Protein AF-A0A3S3QJR8-F1 (afdb_monomer)

Solvent-accessible surface area (backbone atoms only — not comparable to full-atom values): 8063 Å² total; per-residue (Å²): 134,58,76,67,57,57,51,51,54,53,51,52,53,53,51,48,62,61,60,63,64,75,71,75,74,83,57,63,20,71,38,62,97,52,28,17,37,47,39,46,77,32,74,88,26,17,38,70,42,68,48,48,100,84,33,27,69,23,40,91,36,57,50,64,38,57,70,41,50,34,17,41,23,70,98,81,32,75,58,74,49,79,43,61,33,47,45,82,46,76,42,68,43,93,58,74,28,43,40,50,64,55,95,69,87,66,51,92,83,35,95,55,45,40,20,10,39,33,35,49,50,75,34,40,34,44,11,56,31,60,82,68,33,79,64,66,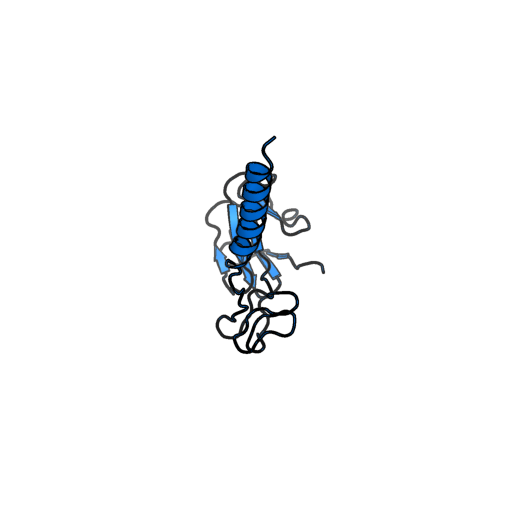52,78,47,60,79,82,131

Sequence (143 aa):
MNKLFVKILLICFIAFEILSQWLVVAVCCRTTNGICADGKKGTPYCGYGSCNMFGCNCDGGCREGWSVTVYTGEQFTGGKRDFLAGYDDCIDITDGVCNGRLFKSACSGFNNQISSVNTHGNCVRLYEKRGCKGYSVRLTHDE

Foldseek 3Di:
DDPVVVVVVVVVVVVVVVVVPPPPDWAAFQDDVQAGQLQDGDPRGQAPADDPPRRTPGDVGGDAWDKKKFAQDPPRDHDIDIDTANDQDKAFDPHQTQDIDDPDGFCPPPPSGFGIWGHDRQWIWTARHHPRDDDIDIDGDDD

InterPro domains:
  IPR011024 Gamma-crystallin-like [SSF49695] (58-143)
  IPR025061 Diedel [PF13164] (34-65)

Structure (mmCIF, N/CA/C/O backbone):
data_AF-A0A3S3QJR8-F1
#
_entry.id   AF-A0A3S3QJR8-F1
#
loop_
_atom_site.group_PDB
_atom_site.id
_atom_site.type_symbol
_atom_site.label_atom_id
_atom_site.label_alt_id
_atom_site.label_comp_id
_atom_site.label_asym_id
_atom_site.label_entity_id
_atom_site.label_seq_id
_atom_site.pdbx_PDB_ins_code
_atom_site.Cartn_x
_atom_site.Cartn_y
_atom_site.Cartn_z
_atom_site.occupancy
_atom_site.B_iso_or_equiv
_atom_site.auth_seq_id
_atom_site.auth_comp_id
_atom_site.auth_asym_id
_atom_site.auth_atom_id
_atom_site.pdbx_PDB_model_num
ATOM 1 N N . MET A 1 1 ? -0.301 44.789 -34.347 1.00 62.66 1 MET A N 1
ATOM 2 C CA . MET A 1 1 ? 0.405 43.702 -33.630 1.00 62.66 1 MET A CA 1
ATOM 3 C C . MET A 1 1 ? 1.691 43.383 -34.386 1.00 62.66 1 MET A C 1
ATOM 5 O O . MET A 1 1 ? 1.620 43.120 -35.581 1.00 62.66 1 MET A O 1
ATOM 9 N N . ASN A 1 2 ? 2.862 43.537 -33.762 1.00 85.25 2 ASN A N 1
ATOM 10 C CA . ASN A 1 2 ? 4.142 43.522 -34.478 1.00 85.25 2 ASN A CA 1
ATOM 11 C C . ASN A 1 2 ? 4.524 42.086 -34.892 1.00 85.25 2 ASN A C 1
ATOM 13 O O . ASN A 1 2 ? 4.489 41.183 -34.057 1.00 85.25 2 ASN A O 1
ATOM 17 N N . LYS A 1 3 ? 4.910 41.860 -36.157 1.00 83.25 3 LYS A N 1
ATOM 18 C CA . LYS A 1 3 ? 5.304 40.525 -36.661 1.00 83.25 3 LYS A CA 1
ATOM 19 C C . LYS A 1 3 ? 6.474 39.930 -35.867 1.00 83.25 3 LYS A C 1
ATOM 21 O O . LYS A 1 3 ? 6.582 38.713 -35.761 1.00 83.25 3 LYS A O 1
ATOM 26 N N . LEU A 1 4 ? 7.317 40.784 -35.283 1.00 87.56 4 LEU A N 1
ATOM 27 C CA . LEU A 1 4 ? 8.399 40.380 -34.387 1.00 87.56 4 LEU A CA 1
ATOM 28 C C . LEU A 1 4 ? 7.876 39.841 -33.044 1.00 87.56 4 LEU A C 1
ATOM 30 O O . LEU A 1 4 ? 8.364 38.830 -32.555 1.00 87.56 4 LEU A O 1
ATOM 34 N N . PHE A 1 5 ? 6.836 40.465 -32.488 1.00 85.44 5 PHE A N 1
ATOM 35 C CA . PHE A 1 5 ? 6.241 40.073 -31.209 1.00 85.44 5 PHE A CA 1
ATOM 36 C C . PHE A 1 5 ? 5.550 38.704 -31.292 1.00 85.44 5 PHE A C 1
ATOM 38 O O . PHE A 1 5 ? 5.708 37.869 -30.408 1.00 85.44 5 PHE A O 1
ATOM 45 N N . VAL A 1 6 ? 4.859 38.433 -32.406 1.00 89.12 6 VAL A N 1
ATOM 46 C CA . VAL A 1 6 ? 4.210 37.133 -32.648 1.00 89.12 6 VAL A CA 1
ATOM 47 C C . VAL A 1 6 ? 5.240 36.005 -32.759 1.00 89.12 6 VAL A C 1
ATOM 49 O O . VAL A 1 6 ? 5.025 34.929 -32.212 1.00 89.12 6 VAL A O 1
ATOM 52 N N . LYS A 1 7 ? 6.387 36.251 -33.409 1.00 92.00 7 LYS A N 1
ATOM 53 C CA . LYS A 1 7 ? 7.470 35.259 -33.513 1.00 92.00 7 LYS A CA 1
ATOM 54 C C . LYS A 1 7 ? 8.094 34.933 -32.154 1.00 92.00 7 LYS A C 1
ATOM 56 O O . LYS A 1 7 ? 8.373 33.769 -31.896 1.00 92.00 7 LYS A O 1
ATOM 61 N N . ILE A 1 8 ? 8.275 35.934 -31.288 1.00 92.19 8 ILE A N 1
A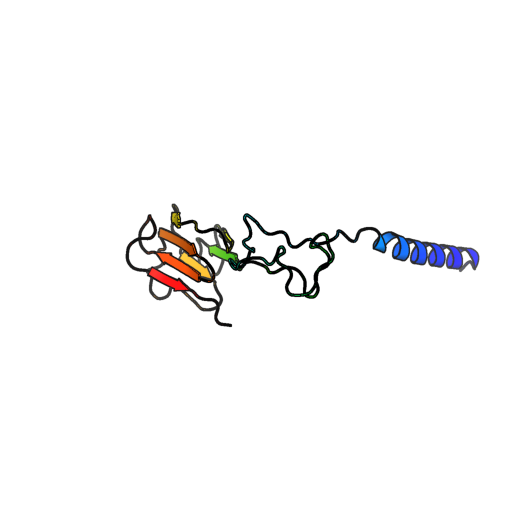T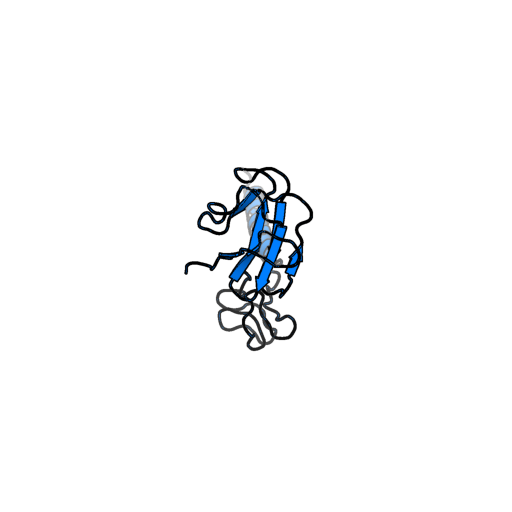OM 62 C CA . ILE A 1 8 ? 8.826 35.736 -29.938 1.00 92.19 8 ILE A CA 1
ATOM 63 C C . ILE A 1 8 ? 7.889 34.865 -29.095 1.00 92.19 8 ILE A C 1
ATOM 65 O O . ILE A 1 8 ? 8.345 33.892 -28.503 1.00 92.19 8 ILE A O 1
ATOM 69 N N . LEU A 1 9 ? 6.581 35.146 -29.105 1.00 92.00 9 LEU A N 1
ATOM 70 C CA . LEU A 1 9 ? 5.602 34.331 -28.376 1.00 92.00 9 LEU A CA 1
ATOM 71 C C . LEU A 1 9 ? 5.589 32.872 -28.848 1.00 92.00 9 LEU A C 1
ATOM 73 O O . LEU A 1 9 ? 5.525 31.962 -28.026 1.00 92.00 9 LEU A O 1
ATOM 77 N N . LEU A 1 10 ? 5.705 32.646 -30.159 1.00 92.50 10 LEU A N 1
ATOM 78 C CA . LEU A 1 10 ? 5.716 31.302 -30.738 1.00 92.50 10 LEU A CA 1
ATOM 79 C C . LEU A 1 10 ? 6.967 30.509 -30.326 1.00 92.50 10 LEU A C 1
ATOM 81 O O . LEU A 1 10 ? 6.868 29.336 -29.981 1.00 92.50 10 LEU A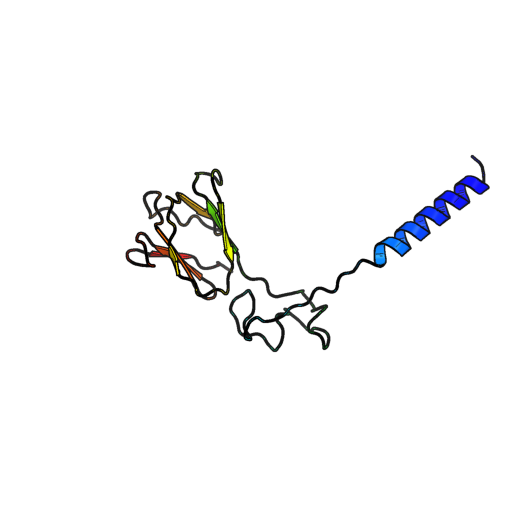 O 1
ATOM 85 N N . ILE A 1 11 ? 8.134 31.163 -30.300 1.00 94.44 11 ILE A N 1
ATOM 86 C CA . ILE A 1 11 ? 9.391 30.552 -29.844 1.00 94.44 11 ILE A CA 1
ATOM 87 C C . ILE A 1 11 ? 9.326 30.224 -28.349 1.00 94.44 11 ILE A C 1
ATOM 89 O O . ILE A 1 11 ? 9.727 29.133 -27.954 1.00 94.44 11 ILE A O 1
ATOM 93 N N . CYS A 1 12 ? 8.790 31.125 -27.520 1.00 91.19 12 CYS A N 1
ATOM 94 C CA . CYS A 1 12 ? 8.629 30.876 -26.086 1.00 91.19 12 CYS A CA 1
ATOM 95 C C . CYS A 1 12 ? 7.696 29.692 -25.806 1.00 91.19 12 CYS A C 1
ATOM 97 O O . CYS A 1 12 ? 7.998 28.886 -24.932 1.00 91.19 12 CYS A O 1
ATOM 99 N N . PHE A 1 13 ? 6.602 29.561 -26.562 1.00 89.88 13 PHE A N 1
ATOM 100 C CA . PHE A 1 13 ? 5.666 28.447 -26.409 1.00 89.88 13 PHE A CA 1
ATOM 101 C C . PHE A 1 13 ? 6.324 27.105 -26.762 1.00 89.88 13 PHE A C 1
ATOM 103 O O . PHE A 1 13 ? 6.248 26.156 -25.989 1.00 89.88 13 PHE A O 1
ATOM 110 N N . ILE A 1 14 ? 7.061 27.047 -27.877 1.00 89.31 14 ILE A N 1
ATOM 111 C CA . ILE A 1 14 ? 7.800 25.841 -28.282 1.00 89.31 14 ILE A CA 1
ATOM 112 C C . ILE A 1 14 ? 8.895 25.495 -27.261 1.00 89.31 14 ILE A C 1
ATOM 114 O O . ILE A 1 14 ? 9.048 24.335 -26.892 1.00 89.31 14 ILE A O 1
ATOM 118 N N . ALA A 1 15 ? 9.644 26.487 -26.773 1.00 86.44 15 ALA A N 1
ATOM 119 C CA . ALA A 1 15 ? 10.682 26.262 -25.770 1.00 86.44 15 ALA A CA 1
ATOM 120 C C . ALA A 1 15 ? 10.101 25.748 -24.442 1.00 86.44 15 ALA A C 1
ATOM 122 O O . ALA A 1 15 ? 10.697 24.875 -23.820 1.00 86.44 15 ALA A O 1
ATOM 123 N N . PHE A 1 16 ? 8.934 26.246 -24.026 1.00 84.69 16 PHE A N 1
ATOM 124 C CA . PHE A 1 16 ? 8.247 25.788 -22.818 1.00 84.69 16 PHE A CA 1
ATOM 125 C C . PHE A 1 16 ? 7.812 24.317 -22.920 1.00 84.69 16 PHE A C 1
ATOM 127 O O . PHE A 1 16 ? 8.069 23.546 -21.997 1.00 84.69 16 PHE A O 1
ATOM 134 N N . GLU A 1 17 ? 7.248 23.908 -24.060 1.00 79.06 17 GLU 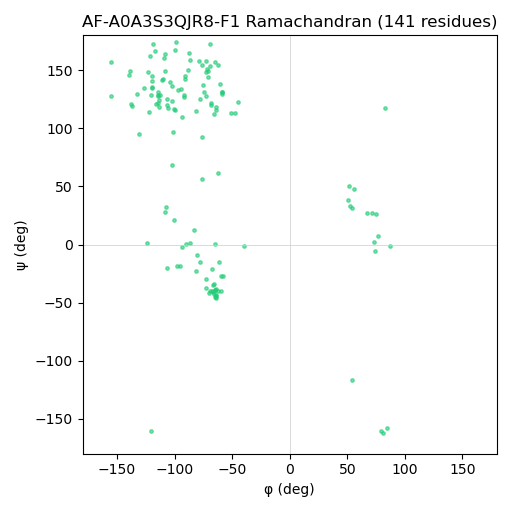A N 1
ATOM 135 C CA . GLU A 1 17 ? 6.867 22.510 -24.318 1.00 79.06 17 GLU A CA 1
ATOM 136 C C . GLU A 1 17 ? 8.074 21.564 -24.397 1.00 79.06 17 GLU A C 1
ATOM 138 O O . GLU A 1 17 ? 8.004 20.415 -23.973 1.00 79.06 17 GLU A O 1
ATOM 143 N N . ILE A 1 18 ? 9.214 22.034 -24.909 1.00 78.56 18 ILE A N 1
ATOM 144 C CA . ILE A 1 18 ? 10.442 21.228 -24.939 1.00 78.56 18 ILE A CA 1
ATOM 145 C C . ILE A 1 18 ? 11.041 21.098 -23.532 1.00 78.56 18 ILE A C 1
ATOM 147 O O . ILE A 1 18 ? 11.550 20.037 -23.177 1.00 78.56 18 ILE A O 1
ATOM 151 N N . LEU A 1 19 ? 10.985 22.156 -22.718 1.00 73.56 19 LEU A N 1
ATOM 152 C CA . LEU A 1 19 ? 11.530 22.152 -21.358 1.00 73.56 19 LEU A CA 1
ATOM 153 C C . LEU A 1 19 ? 10.680 21.327 -20.378 1.00 73.56 19 LEU A C 1
ATOM 155 O O . LEU A 1 19 ? 11.241 20.735 -19.455 1.00 73.56 19 LEU A O 1
ATOM 159 N N . SER A 1 20 ? 9.363 21.226 -20.585 1.00 69.00 20 SER A N 1
ATOM 160 C CA . SER A 1 20 ? 8.464 20.448 -19.718 1.00 69.00 20 SER A CA 1
ATOM 161 C C . SER A 1 20 ? 8.708 18.930 -19.784 1.00 69.00 20 SER A C 1
ATOM 163 O O . SER A 1 20 ? 8.397 18.215 -18.832 1.00 69.00 20 SER A 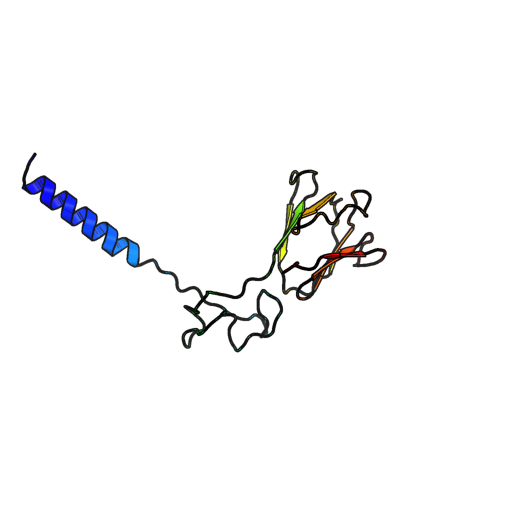O 1
ATOM 165 N N . GLN A 1 21 ? 9.331 18.431 -20.857 1.00 62.19 21 GLN A N 1
ATOM 166 C CA . GLN A 1 21 ? 9.573 16.998 -21.074 1.00 62.19 21 GLN A CA 1
ATOM 167 C C . GLN A 1 21 ? 10.793 16.433 -20.322 1.00 62.19 21 GLN A C 1
ATOM 169 O O . GLN A 1 21 ? 10.972 15.218 -20.277 1.00 62.19 21 GLN A O 1
ATOM 174 N N . TRP A 1 22 ? 11.629 17.267 -19.693 1.00 60.16 22 TRP A N 1
ATOM 175 C CA . TRP A 1 22 ? 12.869 16.816 -19.033 1.00 60.16 22 TRP A CA 1
ATOM 176 C C . TRP A 1 22 ? 12.696 16.358 -17.578 1.00 60.16 22 TRP A C 1
ATOM 178 O O . TRP A 1 22 ? 13.667 15.961 -16.938 1.00 60.16 22 TRP A O 1
ATOM 188 N N . LEU A 1 23 ? 11.470 16.375 -17.052 1.00 58.09 23 LEU A N 1
ATOM 189 C CA . LEU A 1 23 ? 11.162 16.008 -15.664 1.00 58.09 23 LEU A CA 1
ATOM 190 C C . LEU A 1 23 ? 10.433 14.661 -15.542 1.00 58.09 23 LEU A C 1
ATOM 192 O O . LEU A 1 23 ? 9.697 14.425 -14.586 1.00 58.09 23 LEU A O 1
ATOM 196 N N . VAL A 1 24 ? 10.648 13.750 -16.496 1.00 60.88 24 VAL A N 1
ATOM 197 C CA . VAL A 1 24 ? 10.130 12.379 -16.399 1.00 60.88 24 VAL A CA 1
ATOM 198 C C . VAL A 1 24 ? 11.002 11.592 -15.421 1.00 60.88 24 VAL A C 1
ATOM 200 O O . VAL A 1 24 ? 12.035 11.027 -15.775 1.00 60.88 24 VAL A O 1
ATOM 203 N N . VAL A 1 25 ? 10.593 11.575 -14.154 1.00 70.38 25 VAL A N 1
ATOM 204 C CA . VAL A 1 25 ? 11.199 10.714 -13.135 1.00 70.38 25 VAL A CA 1
ATOM 205 C C . VAL A 1 25 ? 10.849 9.266 -13.476 1.00 70.38 25 VAL A C 1
ATOM 207 O O . VAL A 1 25 ? 9.675 8.912 -13.572 1.00 70.38 25 VAL A O 1
ATOM 210 N N . ALA A 1 26 ? 11.859 8.417 -13.678 1.00 75.06 26 ALA A N 1
ATOM 211 C CA . ALA A 1 26 ? 11.631 7.001 -13.938 1.00 75.06 26 ALA A CA 1
ATOM 212 C C . ALA A 1 26 ? 10.967 6.345 -12.717 1.00 75.06 26 ALA A C 1
ATOM 214 O O . ALA A 1 26 ? 11.560 6.267 -11.640 1.00 75.06 26 ALA A O 1
ATOM 215 N N . VAL A 1 27 ? 9.739 5.856 -12.890 1.00 86.69 27 VAL A N 1
ATOM 216 C CA . VAL A 1 27 ? 9.042 5.076 -11.862 1.00 86.69 27 VAL A CA 1
ATOM 217 C C . VAL A 1 27 ? 9.603 3.654 -11.869 1.00 86.69 27 VAL A C 1
ATOM 219 O O . VAL A 1 27 ? 9.638 2.997 -12.914 1.00 86.69 27 VAL A O 1
ATOM 222 N N . CYS A 1 28 ? 10.067 3.188 -10.708 1.00 90.75 28 CYS A N 1
ATOM 223 C CA . CYS A 1 28 ? 10.709 1.884 -10.540 1.00 90.75 28 CYS A CA 1
ATOM 224 C C . CYS A 1 28 ? 9.943 0.999 -9.555 1.00 90.75 28 CYS A C 1
ATOM 226 O O . CYS A 1 28 ? 9.609 1.431 -8.454 1.00 90.75 28 CYS A O 1
ATOM 228 N N . CYS A 1 29 ? 9.738 -0.267 -9.919 1.00 91.88 29 CYS A N 1
ATOM 229 C CA . CYS A 1 29 ? 8.906 -1.216 -9.183 1.00 91.88 29 CYS A CA 1
ATOM 230 C C . CYS A 1 29 ? 9.765 -2.183 -8.365 1.00 91.88 29 CYS A C 1
ATOM 232 O O . CYS A 1 29 ? 9.881 -3.370 -8.681 1.00 91.88 29 CYS A O 1
ATOM 234 N N . ARG A 1 30 ? 10.423 -1.668 -7.325 1.00 88.69 30 ARG A N 1
ATOM 235 C CA . ARG A 1 30 ? 11.299 -2.484 -6.474 1.00 88.69 30 ARG A CA 1
ATOM 236 C C . ARG A 1 30 ? 10.498 -3.417 -5.567 1.00 88.69 30 ARG A C 1
ATOM 238 O O . ARG A 1 30 ? 9.415 -3.076 -5.106 1.00 88.69 30 ARG A O 1
ATOM 245 N N . THR A 1 31 ? 11.082 -4.573 -5.274 1.00 86.06 31 THR A N 1
ATOM 246 C CA . THR A 1 31 ? 10.624 -5.469 -4.206 1.00 86.06 31 THR A CA 1
ATOM 247 C C . THR A 1 31 ? 11.279 -5.103 -2.878 1.00 86.06 31 THR A C 1
ATOM 249 O O . THR A 1 31 ? 12.461 -4.749 -2.865 1.00 86.06 31 THR A O 1
ATOM 252 N N . THR A 1 32 ? 10.589 -5.348 -1.768 1.00 80.94 32 THR A N 1
ATOM 253 C CA . THR A 1 32 ? 11.179 -5.356 -0.421 1.00 80.94 32 THR A CA 1
ATOM 254 C C . THR A 1 32 ? 11.298 -6.809 0.028 1.00 80.94 32 THR A C 1
ATOM 256 O O . THR A 1 32 ? 10.295 -7.511 0.095 1.00 80.94 32 THR A O 1
ATOM 259 N N . ASN A 1 33 ? 12.517 -7.305 0.268 1.00 81.81 33 ASN A N 1
ATOM 260 C CA . ASN A 1 33 ? 12.776 -8.720 0.601 1.00 81.81 33 ASN A CA 1
ATOM 261 C C . ASN A 1 33 ? 12.168 -9.732 -0.399 1.00 81.81 33 ASN A C 1
ATOM 263 O O . ASN A 1 33 ? 11.757 -10.827 -0.025 1.00 81.81 33 ASN A O 1
ATOM 267 N N . GLY A 1 34 ? 12.094 -9.367 -1.685 1.00 82.69 34 GLY A N 1
ATOM 268 C CA . GLY A 1 34 ? 11.502 -10.210 -2.732 1.00 82.69 34 GLY A CA 1
ATOM 269 C C . GLY A 1 34 ? 9.969 -10.235 -2.750 1.00 82.69 34 GLY A C 1
ATOM 270 O O . GLY A 1 34 ? 9.388 -11.007 -3.514 1.00 82.69 34 GLY A O 1
ATOM 271 N N . ILE A 1 35 ? 9.314 -9.395 -1.946 1.00 82.12 35 ILE A N 1
ATOM 272 C CA . ILE A 1 35 ? 7.858 -9.249 -1.875 1.00 82.12 35 ILE A CA 1
ATOM 273 C C . ILE A 1 35 ? 7.445 -7.892 -2.460 1.00 82.12 35 ILE A C 1
ATOM 275 O O . ILE A 1 35 ? 8.157 -6.892 -2.324 1.00 82.12 35 ILE A O 1
ATOM 279 N N . CYS A 1 36 ? 6.314 -7.879 -3.161 1.00 84.06 36 CYS A N 1
ATOM 280 C CA . CYS A 1 36 ? 5.701 -6.678 -3.716 1.00 84.06 36 CYS A CA 1
ATOM 281 C C . CYS A 1 36 ? 4.765 -5.997 -2.722 1.00 84.06 36 CYS A C 1
ATOM 283 O O . CYS A 1 36 ? 4.353 -6.599 -1.736 1.00 84.06 36 CYS A O 1
ATOM 285 N N . ALA A 1 37 ? 4.399 -4.743 -2.999 1.00 76.00 37 ALA A N 1
ATOM 286 C CA . ALA A 1 37 ? 3.473 -3.999 -2.146 1.00 76.00 37 ALA A CA 1
ATOM 287 C C . ALA A 1 37 ? 2.102 -4.695 -2.022 1.00 76.00 37 ALA A C 1
ATOM 289 O O . ALA A 1 37 ? 1.441 -4.592 -0.997 1.00 76.00 37 ALA A O 1
ATOM 290 N N . ASP A 1 38 ? 1.701 -5.476 -3.024 1.00 72.88 38 ASP A N 1
ATOM 291 C CA . ASP A 1 38 ? 0.500 -6.317 -2.985 1.00 72.88 38 ASP A CA 1
ATOM 292 C C . ASP A 1 38 ? 0.698 -7.679 -2.291 1.00 72.88 38 ASP A C 1
ATOM 294 O O . ASP A 1 38 ? -0.118 -8.584 -2.441 1.00 72.88 38 ASP A O 1
ATOM 298 N N . GLY A 1 39 ? 1.808 -7.870 -1.576 1.00 73.69 39 GLY A N 1
ATOM 299 C CA . GLY A 1 39 ? 2.088 -9.065 -0.784 1.00 73.69 39 GLY A CA 1
ATOM 300 C C . GLY A 1 39 ? 2.461 -10.319 -1.579 1.00 73.69 39 GLY A C 1
ATOM 301 O O . GLY A 1 39 ? 2.838 -11.317 -0.963 1.00 73.69 39 GLY A O 1
ATOM 302 N N . LYS A 1 40 ? 2.411 -10.325 -2.922 1.00 79.31 40 LYS A N 1
ATOM 303 C CA . LYS A 1 40 ? 2.891 -11.498 -3.682 1.00 79.31 40 LYS A CA 1
ATOM 304 C C . LYS A 1 40 ? 4.392 -11.410 -3.946 1.00 79.31 40 LYS A C 1
ATOM 306 O O . LYS A 1 40 ? 4.992 -10.336 -3.962 1.00 79.31 40 LYS A O 1
ATOM 311 N N . LYS A 1 41 ? 4.996 -12.568 -4.209 1.00 84.38 41 LYS A N 1
ATOM 312 C CA . LYS A 1 41 ? 6.406 -12.678 -4.588 1.00 84.38 41 LYS A CA 1
ATOM 313 C C . LYS A 1 41 ? 6.680 -11.881 -5.870 1.00 84.38 41 LYS A C 1
ATOM 315 O O . LYS A 1 41 ? 5.937 -12.000 -6.847 1.00 84.38 41 LYS A O 1
ATOM 320 N N . GLY A 1 42 ? 7.732 -11.070 -5.849 1.00 84.00 42 GLY A N 1
ATOM 321 C CA . GLY A 1 42 ? 8.220 -10.355 -7.023 1.00 84.00 42 GLY A CA 1
ATOM 322 C C . GLY A 1 42 ? 9.048 -11.252 -7.935 1.00 84.00 42 GLY A C 1
ATOM 323 O O . GLY A 1 42 ? 9.598 -12.272 -7.508 1.00 84.00 42 GLY A O 1
ATOM 324 N N . THR A 1 43 ? 9.155 -10.861 -9.200 1.00 81.31 43 THR A N 1
ATOM 325 C CA . THR A 1 43 ? 9.913 -11.605 -10.209 1.00 81.31 43 THR A CA 1
ATOM 326 C C . THR A 1 43 ? 10.843 -10.672 -10.970 1.00 81.31 43 THR A C 1
ATOM 328 O O . THR A 1 43 ? 10.457 -10.111 -11.993 1.00 81.31 43 THR A O 1
ATOM 331 N N . PRO A 1 44 ? 12.117 -10.559 -10.576 1.00 83.75 44 PRO A N 1
ATOM 332 C CA . PRO A 1 44 ? 12.683 -9.763 -9.458 1.00 83.75 44 PRO A CA 1
ATOM 333 C C . PRO A 1 44 ? 12.109 -8.349 -9.200 1.00 83.75 44 PRO A C 1
ATOM 335 O O . PRO A 1 44 ? 12.546 -7.683 -8.263 1.00 83.75 44 PRO A O 1
ATOM 338 N N . TYR A 1 45 ? 11.150 -7.878 -9.997 1.00 91.06 45 TYR A N 1
ATOM 339 C CA . TYR A 1 45 ? 10.473 -6.593 -9.809 1.00 91.06 45 TYR A CA 1
ATOM 340 C C . TYR A 1 45 ? 8.973 -6.783 -9.591 1.00 91.06 45 TYR A C 1
ATOM 342 O O . TYR A 1 45 ? 8.437 -7.887 -9.717 1.00 91.06 45 TYR A O 1
ATOM 350 N N . CYS A 1 46 ? 8.307 -5.683 -9.264 1.00 92.00 46 CYS A N 1
ATOM 351 C CA . CYS A 1 46 ? 6.874 -5.611 -9.017 1.00 92.00 46 CYS A CA 1
ATOM 352 C C . CYS A 1 46 ? 6.128 -4.900 -10.143 1.00 92.00 46 CYS A C 1
ATOM 354 O O . CYS A 1 46 ? 5.158 -4.214 -9.865 1.00 92.00 46 CYS A O 1
ATOM 356 N N . GLY A 1 47 ? 6.582 -4.996 -11.393 1.00 91.81 47 GLY A N 1
ATOM 357 C CA . GLY A 1 47 ? 5.810 -4.502 -12.536 1.00 91.81 47 GLY A CA 1
ATOM 358 C C . GLY A 1 47 ? 4.601 -5.394 -12.820 1.00 91.81 47 GLY A C 1
ATOM 359 O O . GLY A 1 47 ? 4.646 -6.592 -12.533 1.00 91.81 47 GLY A O 1
ATOM 360 N N . TYR A 1 48 ? 3.524 -4.831 -13.368 1.00 89.38 48 TYR A N 1
ATOM 361 C CA . TYR A 1 48 ? 2.428 -5.641 -13.915 1.00 89.38 48 TYR A CA 1
ATOM 362 C C . TYR A 1 48 ? 2.850 -6.359 -15.201 1.00 89.38 48 TYR A C 1
ATOM 364 O O . TYR A 1 48 ? 2.537 -7.533 -15.385 1.00 89.38 48 TYR A O 1
ATOM 372 N N . GLY A 1 49 ? 3.579 -5.660 -16.069 1.00 87.88 49 GLY A N 1
ATOM 373 C CA . GLY A 1 49 ? 4.139 -6.186 -17.305 1.00 87.88 49 GLY A CA 1
ATOM 374 C C . GLY A 1 49 ? 5.660 -6.080 -17.366 1.00 87.88 49 GLY A C 1
ATOM 375 O O . GLY A 1 49 ? 6.352 -5.959 -16.350 1.00 87.88 49 GLY A O 1
ATOM 376 N N . SER A 1 50 ? 6.179 -6.149 -18.591 1.00 90.38 50 SER A N 1
ATOM 377 C CA . SER A 1 50 ? 7.610 -6.081 -18.877 1.00 90.38 50 SER A CA 1
ATOM 378 C C . SER A 1 50 ? 8.208 -4.771 -18.373 1.00 90.38 50 SER A C 1
ATOM 380 O O . SER A 1 50 ? 7.697 -3.693 -18.653 1.00 90.38 50 SER A O 1
ATOM 382 N N . CYS A 1 51 ? 9.319 -4.866 -17.649 1.00 91.81 51 CYS A N 1
ATOM 383 C CA . CYS A 1 51 ? 10.119 -3.722 -17.217 1.00 91.81 51 CYS A CA 1
ATOM 384 C C . CYS A 1 51 ? 11.436 -3.682 -17.991 1.00 91.81 51 CYS A C 1
ATOM 386 O O . CYS A 1 51 ? 11.884 -4.696 -18.532 1.00 91.81 51 CYS A O 1
ATOM 388 N N . ASN A 1 52 ? 12.121 -2.538 -17.966 1.00 89.69 52 ASN A N 1
ATOM 389 C CA . ASN A 1 52 ? 13.520 -2.503 -18.384 1.00 89.69 52 ASN A CA 1
ATOM 390 C C . ASN A 1 52 ? 14.428 -3.251 -17.380 1.00 89.69 52 ASN A C 1
ATOM 392 O O . ASN A 1 52 ? 14.003 -3.635 -16.288 1.00 89.69 52 ASN A O 1
ATOM 396 N N . MET A 1 53 ? 15.709 -3.421 -17.726 1.00 91.06 53 MET A N 1
ATOM 397 C CA . MET A 1 53 ? 16.676 -4.174 -16.909 1.00 91.06 53 MET A CA 1
ATOM 398 C C . MET A 1 53 ? 16.927 -3.605 -15.503 1.00 91.06 53 MET A C 1
ATOM 400 O O . MET A 1 53 ? 17.520 -4.285 -14.673 1.00 91.06 53 MET A O 1
ATOM 404 N N . PHE A 1 54 ? 16.514 -2.363 -15.238 1.00 91.62 54 PHE A N 1
ATOM 405 C CA . PHE A 1 54 ? 16.635 -1.723 -13.928 1.00 91.62 54 PHE A CA 1
ATOM 406 C C . PHE A 1 54 ? 15.368 -1.886 -13.076 1.00 91.62 54 PHE A C 1
ATOM 408 O O . PHE A 1 54 ? 15.337 -1.425 -11.934 1.00 91.62 54 PHE A O 1
ATOM 415 N N . GLY A 1 55 ? 14.324 -2.525 -13.614 1.00 89.81 55 GLY A N 1
ATOM 416 C CA . GLY A 1 55 ? 13.027 -2.651 -12.955 1.00 89.81 55 GLY A CA 1
ATOM 417 C C . GLY A 1 55 ? 12.211 -1.368 -12.968 1.00 89.81 55 GLY A C 1
ATOM 418 O O . GLY A 1 55 ? 11.402 -1.145 -12.067 1.00 89.81 55 GLY A O 1
ATOM 419 N N . CYS A 1 56 ? 12.453 -0.503 -13.950 1.00 92.62 56 CYS A N 1
ATOM 420 C CA . CYS A 1 56 ? 11.737 0.751 -14.131 1.00 92.62 56 CYS A CA 1
ATOM 421 C C . CYS A 1 56 ? 10.979 0.752 -15.456 1.00 92.62 56 CYS A C 1
ATOM 423 O O . CYS A 1 56 ? 11.232 -0.086 -16.327 1.00 92.62 56 CYS A O 1
ATOM 425 N N . ASN A 1 57 ? 10.071 1.721 -15.601 1.00 90.56 57 ASN A N 1
ATOM 426 C CA . ASN A 1 57 ? 9.245 1.888 -16.798 1.00 90.56 57 ASN A CA 1
ATOM 427 C C . ASN A 1 57 ? 8.536 0.580 -17.191 1.00 90.56 57 ASN A C 1
ATOM 429 O O . ASN A 1 57 ? 8.670 0.101 -18.314 1.00 90.56 57 ASN A O 1
ATOM 433 N N . CYS A 1 58 ? 7.878 -0.041 -16.213 1.00 92.00 58 CYS A N 1
ATOM 434 C CA . CYS A 1 58 ? 7.162 -1.291 -16.413 1.00 92.00 58 CYS A CA 1
ATOM 435 C C . CYS A 1 58 ? 5.850 -1.053 -17.159 1.00 92.00 58 CYS A C 1
ATOM 437 O O . CYS A 1 58 ? 5.106 -0.129 -16.817 1.00 92.00 58 CYS A O 1
ATOM 439 N N . ASP A 1 59 ? 5.536 -1.919 -18.117 1.00 92.00 59 ASP A N 1
ATOM 440 C CA . ASP A 1 59 ? 4.242 -1.921 -18.793 1.00 92.00 59 ASP A CA 1
ATOM 441 C C . ASP A 1 59 ? 3.121 -2.113 -17.763 1.00 92.00 59 ASP A C 1
ATOM 443 O O . ASP A 1 59 ? 3.178 -2.999 -16.909 1.00 92.00 59 ASP A O 1
ATOM 447 N N . GLY A 1 60 ? 2.109 -1.246 -17.808 1.00 88.81 60 GLY A N 1
ATOM 448 C CA . GLY A 1 60 ? 1.023 -1.236 -16.820 1.00 88.81 60 GLY A CA 1
ATOM 449 C C . GLY A 1 60 ? 1.412 -0.696 -15.437 1.00 88.81 60 GLY A C 1
ATOM 450 O O . GLY A 1 60 ? 0.564 -0.660 -14.552 1.00 88.81 60 GLY A O 1
ATOM 451 N N . GLY A 1 61 ? 2.654 -0.244 -15.240 1.00 89.81 61 GLY A N 1
ATOM 452 C CA . GLY A 1 61 ? 3.122 0.349 -13.989 1.00 89.81 61 GLY A CA 1
ATOM 453 C C . GLY A 1 61 ? 3.517 -0.672 -12.919 1.00 89.81 61 GLY A C 1
ATOM 454 O O . GLY A 1 61 ? 3.797 -1.841 -13.203 1.00 89.81 61 GLY A O 1
ATOM 455 N N . CYS A 1 62 ? 3.585 -0.202 -11.672 1.00 89.81 62 CYS A N 1
ATOM 456 C CA . CYS A 1 62 ? 3.943 -1.023 -10.521 1.00 89.81 62 CYS A CA 1
ATOM 457 C C . CYS A 1 62 ? 2.708 -1.630 -9.866 1.00 89.81 62 CYS A C 1
ATOM 459 O O . CYS A 1 62 ? 1.670 -0.993 -9.757 1.00 89.81 62 CYS A O 1
ATOM 461 N N . ARG A 1 63 ? 2.862 -2.850 -9.365 1.00 85.31 63 ARG A N 1
ATOM 462 C CA . ARG A 1 63 ? 1.911 -3.533 -8.501 1.00 85.31 63 ARG A CA 1
ATOM 463 C C . ARG A 1 63 ? 1.843 -2.782 -7.185 1.00 85.31 63 ARG A C 1
ATOM 465 O O . ARG A 1 63 ? 2.815 -2.744 -6.426 1.00 85.31 63 ARG A O 1
ATOM 472 N N . GLU A 1 64 ? 0.698 -2.169 -6.954 1.00 76.69 64 GLU A N 1
ATOM 473 C CA . GLU A 1 64 ? 0.426 -1.396 -5.756 1.00 76.69 64 GLU A CA 1
ATOM 474 C C . GLU A 1 64 ? -0.189 -2.291 -4.690 1.00 76.69 64 GLU A C 1
ATOM 476 O O . GLU A 1 64 ? -0.981 -3.189 -4.973 1.00 76.69 64 GLU A O 1
ATOM 481 N N . GLY A 1 65 ? 0.197 -2.036 -3.446 1.00 69.19 65 GLY A N 1
ATOM 482 C CA . GLY A 1 65 ? -0.506 -2.597 -2.310 1.00 69.19 65 GLY A CA 1
ATOM 483 C C . GLY A 1 65 ? -1.878 -1.958 -2.179 1.00 69.19 65 GLY A C 1
ATOM 484 O O . GLY A 1 65 ? -2.086 -0.809 -2.563 1.00 69.19 65 GLY A O 1
ATOM 485 N N . TRP A 1 66 ? -2.818 -2.681 -1.589 1.00 62.59 66 TRP A N 1
ATOM 486 C CA . TRP A 1 66 ? -4.038 -2.052 -1.107 1.00 62.59 66 TRP A CA 1
ATOM 487 C C . TRP A 1 66 ? -3.712 -1.196 0.128 1.00 62.59 66 TRP A C 1
ATOM 489 O O . TRP A 1 66 ? -2.791 -1.495 0.888 1.00 62.59 66 TRP A O 1
ATOM 499 N N . SER A 1 67 ? -4.453 -0.113 0.333 1.00 64.94 67 SER A N 1
ATOM 500 C CA . SER A 1 67 ? -4.384 0.672 1.562 1.00 64.94 67 SER A CA 1
ATOM 501 C C . SER A 1 67 ? -5.741 0.680 2.245 1.00 64.94 67 SER A C 1
ATOM 503 O O . SER A 1 67 ? -6.791 0.637 1.601 1.00 64.94 67 SER A O 1
ATOM 505 N N . VAL A 1 68 ? -5.728 0.683 3.572 1.00 68.44 68 VAL A N 1
ATOM 506 C CA . VAL A 1 68 ? -6.938 0.759 4.384 1.00 68.44 68 VAL A CA 1
ATOM 507 C C . VAL A 1 68 ? -6.820 1.958 5.274 1.00 68.44 68 VAL A C 1
ATOM 509 O O . VAL A 1 68 ? -5.973 2.004 6.158 1.00 68.44 68 VAL A O 1
ATOM 512 N N . THR A 1 69 ? -7.692 2.926 5.043 1.00 71.50 69 THR A N 1
ATOM 513 C CA . THR A 1 69 ? -7.821 4.071 5.927 1.00 71.50 69 THR A CA 1
ATOM 514 C C . THR A 1 69 ? -8.889 3.782 6.963 1.00 71.50 69 THR A C 1
ATOM 516 O O . THR A 1 69 ? -10.029 3.415 6.659 1.00 71.50 69 THR A O 1
ATOM 519 N N . VAL A 1 70 ? -8.504 3.981 8.210 1.00 71.62 70 VAL A N 1
ATOM 520 C CA . VAL A 1 70 ? -9.348 3.803 9.376 1.00 71.62 70 VAL A CA 1
ATOM 521 C C . VAL A 1 70 ? -9.561 5.159 10.029 1.00 71.62 70 VAL A C 1
ATOM 523 O O . VAL A 1 70 ? -8.598 5.876 10.294 1.00 71.62 70 VAL A O 1
ATOM 526 N N . TYR A 1 71 ? -10.818 5.500 10.288 1.00 64.56 71 TYR A N 1
ATOM 527 C CA . TYR A 1 71 ? -11.253 6.766 10.864 1.00 64.56 71 TYR A CA 1
ATOM 528 C C . TYR A 1 71 ? -11.785 6.558 12.285 1.00 64.56 71 TYR A C 1
ATOM 530 O O . TYR A 1 71 ? -12.480 5.578 12.576 1.00 64.56 71 TYR A O 1
ATOM 538 N N . THR A 1 72 ? -11.484 7.503 13.176 1.00 66.25 72 THR A N 1
ATOM 539 C CA . THR A 1 72 ? -12.026 7.508 14.541 1.00 66.25 72 THR A CA 1
ATOM 540 C C . THR A 1 72 ? -13.441 8.084 14.608 1.00 66.25 72 THR A C 1
ATOM 542 O O . THR A 1 72 ? -14.177 7.754 15.531 1.00 66.25 72 THR A O 1
ATOM 545 N N . GLY A 1 73 ? -13.851 8.900 13.630 1.00 52.75 73 GLY A N 1
ATOM 546 C CA . GLY A 1 73 ? -15.197 9.466 13.535 1.00 52.75 73 GLY A CA 1
ATOM 547 C C . GLY A 1 73 ? -16.121 8.726 12.564 1.00 52.75 73 GLY A C 1
ATOM 548 O O . GLY A 1 73 ? -15.707 7.903 11.743 1.00 52.75 73 GLY A O 1
ATOM 549 N N . GLU A 1 74 ? -17.413 9.036 12.644 1.00 61.66 74 GLU A N 1
ATOM 550 C CA . GLU A 1 74 ? -18.413 8.563 11.686 1.00 61.66 74 GLU A CA 1
ATOM 551 C C . GLU A 1 74 ? -18.271 9.282 10.338 1.00 61.66 74 GLU A C 1
ATOM 553 O O . GLU A 1 74 ? -17.706 10.372 10.264 1.00 61.66 74 GLU A O 1
ATOM 558 N N . GLN A 1 75 ? -18.770 8.676 9.256 1.00 65.25 75 GLN A N 1
ATOM 559 C CA . GLN A 1 75 ? -18.799 9.29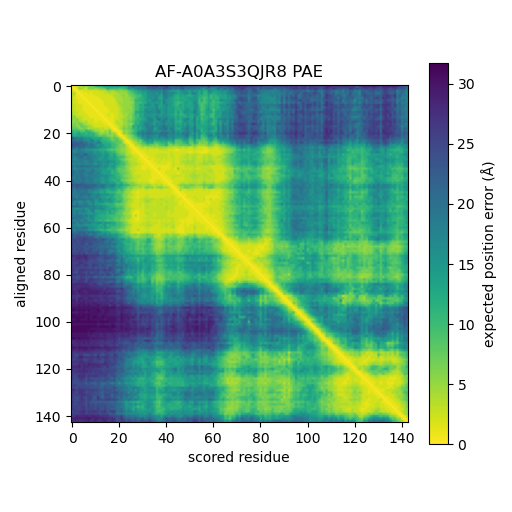6 7.921 1.00 65.25 75 GLN A CA 1
ATOM 560 C C . GLN A 1 75 ? -17.445 9.886 7.459 1.00 65.25 75 GLN A C 1
ATOM 562 O O . GLN A 1 75 ? -17.411 10.932 6.818 1.00 65.25 75 GLN A O 1
ATOM 567 N N . PHE A 1 76 ? -16.327 9.211 7.759 1.00 65.50 76 PHE A N 1
ATOM 568 C CA . PHE A 1 76 ? -14.967 9.639 7.372 1.00 65.50 76 PHE A CA 1
ATOM 569 C C . PHE A 1 76 ? -14.473 10.918 8.061 1.00 65.50 76 PHE A C 1
ATOM 571 O O . PHE A 1 76 ? -13.635 11.639 7.520 1.00 65.50 76 PHE A O 1
ATOM 578 N N . THR A 1 77 ? -14.981 11.203 9.259 1.00 69.75 77 THR A N 1
ATOM 579 C CA . THR A 1 77 ? -14.538 12.336 10.080 1.00 69.75 77 THR A CA 1
ATOM 580 C C . THR A 1 77 ? -13.535 11.903 11.157 1.00 69.75 77 THR A C 1
ATOM 582 O O . THR A 1 77 ? -13.260 10.717 11.345 1.00 69.75 77 THR A O 1
ATOM 585 N N . GLY A 1 78 ? -12.970 12.872 11.879 1.00 72.56 78 GLY A N 1
ATOM 586 C CA . GLY A 1 78 ? -12.047 12.613 12.985 1.00 72.56 78 GLY A CA 1
ATOM 587 C C . GLY A 1 78 ? -10.619 12.279 12.546 1.00 72.56 78 GLY A C 1
ATOM 588 O O . GLY A 1 78 ? -10.182 12.617 11.445 1.00 72.56 78 GLY A O 1
ATOM 589 N N . GLY A 1 79 ? -9.868 11.650 13.451 1.00 71.19 79 GLY A N 1
ATOM 590 C CA . GLY A 1 79 ? -8.502 11.205 13.195 1.00 71.19 79 GLY A CA 1
ATOM 591 C C . GLY A 1 79 ? -8.493 10.027 12.229 1.00 71.19 79 GLY A C 1
ATOM 592 O O . GLY A 1 79 ? -9.380 9.177 12.279 1.00 71.19 79 GLY A O 1
ATOM 593 N N . LYS A 1 80 ? -7.488 9.969 11.354 1.00 75.75 80 LYS A N 1
ATOM 594 C CA . LYS A 1 80 ? -7.324 8.869 10.402 1.00 75.75 80 LYS A CA 1
ATOM 595 C C . LYS A 1 80 ? -5.966 8.199 10.543 1.00 75.75 80 LYS A C 1
ATOM 597 O O . LYS A 1 80 ? -4.977 8.859 10.865 1.00 75.75 80 LYS A O 1
ATOM 602 N N . ARG A 1 81 ? -5.924 6.900 10.261 1.00 72.19 81 ARG A N 1
ATOM 603 C CA . ARG A 1 81 ? -4.696 6.113 10.133 1.00 72.19 81 ARG A CA 1
ATOM 604 C C . ARG A 1 81 ? -4.770 5.271 8.867 1.00 72.19 81 ARG A C 1
ATOM 606 O O . ARG A 1 81 ? -5.753 4.563 8.662 1.00 72.19 81 ARG A O 1
ATOM 613 N N . ASP A 1 82 ? -3.724 5.350 8.059 1.00 72.44 82 ASP A N 1
ATOM 614 C CA . ASP A 1 82 ? -3.571 4.551 6.850 1.00 72.44 82 ASP A CA 1
ATOM 615 C C . ASP A 1 82 ? -2.751 3.296 7.160 1.00 72.44 82 ASP A C 1
ATOM 617 O O . ASP A 1 82 ? -1.712 3.360 7.818 1.00 72.44 82 ASP A O 1
ATOM 621 N N . PHE A 1 83 ? -3.231 2.153 6.684 1.00 67.62 83 PHE A N 1
ATOM 622 C CA . PHE A 1 83 ? -2.566 0.859 6.757 1.00 67.62 83 PHE A CA 1
ATOM 623 C C . PHE A 1 83 ? -2.229 0.411 5.338 1.00 67.62 83 PHE A C 1
ATOM 625 O O . PHE A 1 83 ? -3.092 0.464 4.467 1.00 67.62 83 PHE A O 1
ATOM 632 N N . LEU A 1 84 ? -0.992 -0.016 5.093 1.00 61.19 84 LEU A N 1
ATOM 633 C CA . LEU A 1 84 ? -0.529 -0.456 3.775 1.00 61.19 84 LEU A CA 1
ATOM 634 C C . LEU A 1 84 ? -0.443 -1.986 3.725 1.00 61.19 84 LEU A C 1
ATOM 636 O O . LEU A 1 84 ? -0.013 -2.622 4.686 1.00 61.19 84 LEU A O 1
ATOM 640 N N . ALA A 1 85 ? -0.840 -2.569 2.597 1.00 55.62 85 ALA A N 1
ATOM 641 C CA . ALA A 1 85 ? -0.689 -3.991 2.318 1.00 55.62 85 ALA A CA 1
ATOM 642 C C . ALA A 1 85 ? 0.779 -4.428 2.284 1.00 55.62 85 ALA A C 1
ATOM 644 O O . ALA A 1 85 ? 1.676 -3.646 1.970 1.00 55.62 85 ALA A O 1
ATOM 645 N N . GLY A 1 86 ? 1.008 -5.711 2.570 1.00 49.69 86 GLY A N 1
ATOM 646 C CA . GLY A 1 86 ? 2.328 -6.336 2.462 1.00 49.69 86 GLY A CA 1
ATOM 647 C C . GLY A 1 86 ? 3.215 -6.220 3.705 1.00 49.69 86 GLY A C 1
ATOM 648 O O . GLY A 1 86 ? 4.307 -6.783 3.703 1.00 49.69 86 GLY A O 1
ATOM 649 N N . TYR A 1 87 ? 2.754 -5.554 4.767 1.00 52.09 87 TYR A N 1
ATOM 650 C CA . TYR A 1 87 ? 3.351 -5.648 6.101 1.00 52.09 87 TYR A CA 1
ATOM 651 C C . TYR A 1 87 ? 2.519 -6.601 6.965 1.00 52.09 87 TYR A C 1
ATOM 653 O O . TYR A 1 87 ? 1.347 -6.330 7.229 1.00 52.09 87 TYR A O 1
ATOM 661 N N . ASP A 1 88 ? 3.126 -7.712 7.389 1.00 51.72 88 ASP A N 1
ATOM 662 C CA . ASP A 1 88 ? 2.538 -8.711 8.293 1.00 51.72 88 ASP A CA 1
ATOM 663 C C . ASP A 1 88 ? 2.531 -8.211 9.745 1.00 51.72 88 ASP A C 1
ATOM 665 O O . ASP A 1 88 ? 3.074 -8.847 10.649 1.00 51.72 88 ASP A O 1
ATOM 669 N N . ASP A 1 89 ? 1.908 -7.058 9.977 1.00 54.41 89 ASP A N 1
ATOM 670 C CA . ASP A 1 89 ? 1.892 -6.419 11.285 1.00 54.41 89 ASP A CA 1
ATOM 671 C C . ASP A 1 89 ? 0.513 -6.562 11.941 1.00 54.41 89 ASP A C 1
ATOM 673 O O . ASP A 1 89 ? -0.533 -6.184 11.404 1.00 54.41 89 ASP A O 1
ATOM 677 N N . CYS A 1 90 ? 0.509 -7.118 13.155 1.00 49.75 90 CYS A N 1
ATOM 678 C CA . CYS A 1 90 ? -0.602 -6.948 14.084 1.00 49.75 90 CYS A CA 1
ATOM 679 C C . CYS A 1 90 ? -0.423 -5.592 14.769 1.00 49.75 90 CYS A C 1
ATOM 681 O O . CYS A 1 90 ? 0.545 -5.391 15.503 1.00 49.75 90 CYS A O 1
ATOM 683 N N . ILE A 1 91 ? -1.346 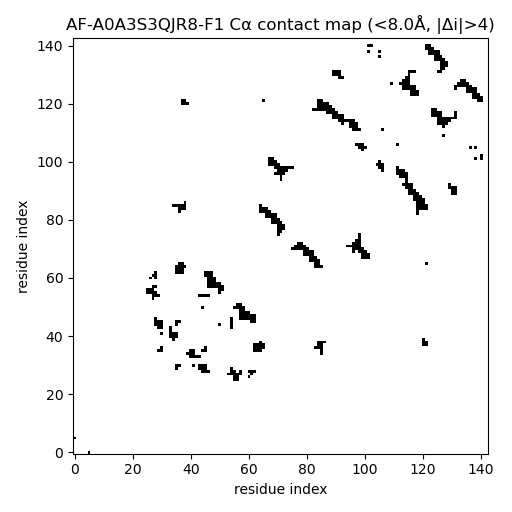-4.665 14.528 1.00 59.69 91 ILE A N 1
ATOM 684 C CA . ILE A 1 91 ? -1.278 -3.313 15.075 1.00 59.69 91 ILE A CA 1
ATOM 685 C C . ILE A 1 91 ? -2.419 -3.125 16.065 1.00 59.69 91 ILE A C 1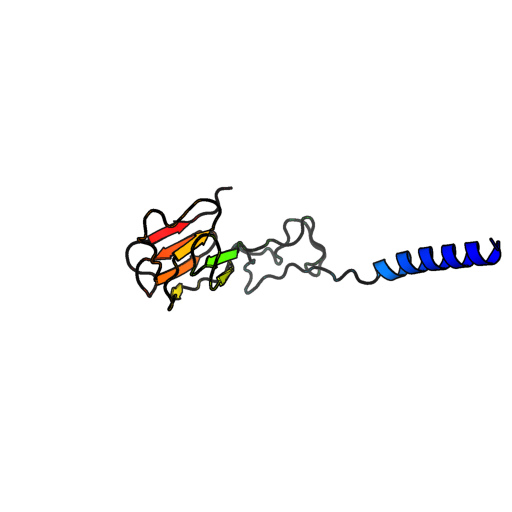
ATOM 687 O O . ILE A 1 91 ? -3.602 -3.173 15.713 1.00 59.69 91 ILE A O 1
ATOM 691 N N . ASP A 1 92 ? -2.050 -2.862 17.313 1.00 56.09 92 ASP A N 1
ATOM 692 C CA . ASP A 1 92 ? -2.994 -2.443 18.337 1.00 56.09 92 ASP A CA 1
ATOM 693 C C . ASP A 1 92 ? -3.438 -1.004 18.082 1.00 56.09 92 ASP A C 1
ATOM 695 O O . ASP A 1 92 ? -2.627 -0.086 17.917 1.00 56.09 92 ASP A O 1
ATOM 699 N N . ILE A 1 93 ? -4.754 -0.802 18.047 1.00 55.72 93 ILE A N 1
ATOM 700 C CA . ILE A 1 93 ? -5.343 0.525 17.964 1.00 55.72 93 ILE A CA 1
ATOM 701 C C . ILE A 1 93 ? -5.627 0.958 19.402 1.00 55.72 93 ILE A C 1
ATOM 703 O O . ILE A 1 93 ? -6.471 0.394 20.098 1.00 55.72 93 ILE A O 1
ATOM 707 N N . THR A 1 94 ? -4.862 1.934 19.885 1.00 48.53 94 THR A N 1
ATOM 708 C CA . THR A 1 94 ? -4.978 2.431 21.262 1.00 48.53 94 THR A CA 1
ATOM 709 C C . THR A 1 94 ? -6.162 3.369 21.475 1.00 48.53 94 THR A C 1
ATOM 711 O O . THR A 1 94 ? -6.569 3.533 22.622 1.00 48.53 94 THR A O 1
ATOM 714 N N . ASP A 1 95 ? -6.763 3.878 20.396 1.00 43.12 95 ASP A N 1
ATOM 715 C CA . ASP A 1 95 ? -7.863 4.842 20.423 1.00 43.12 95 ASP A CA 1
ATOM 716 C C . ASP A 1 95 ? -9.105 4.271 19.731 1.00 43.12 95 ASP A C 1
ATOM 718 O O . ASP A 1 95 ? -9.001 3.667 18.666 1.00 43.12 95 ASP A O 1
ATOM 722 N N . GLY A 1 96 ? -10.283 4.450 20.334 1.00 41.62 96 GLY A N 1
ATOM 723 C CA . GLY A 1 96 ? -11.553 3.948 19.805 1.00 41.62 96 GLY A CA 1
ATOM 724 C C . GLY A 1 96 ? -11.760 4.347 18.342 1.00 41.62 96 GLY A C 1
ATOM 725 O O . GLY A 1 96 ? -11.894 5.525 18.014 1.00 41.62 96 GLY A O 1
ATOM 726 N N . VAL A 1 97 ? -11.755 3.349 17.464 1.00 43.16 97 VAL A N 1
ATOM 727 C CA . VAL A 1 97 ? -11.980 3.505 16.031 1.00 43.16 97 VAL A CA 1
ATOM 728 C C . VAL A 1 97 ? -13.400 3.068 15.706 1.00 43.16 97 VAL A C 1
ATOM 730 O O . VAL A 1 97 ? -13.770 1.919 15.959 1.00 43.16 97 VAL A O 1
ATOM 733 N N . CYS A 1 98 ? -14.168 3.975 15.102 1.00 34.59 98 CYS A N 1
ATOM 734 C CA . CYS A 1 98 ? -15.576 3.755 14.788 1.00 34.59 98 CYS A CA 1
ATOM 735 C C . CYS A 1 98 ? -15.820 3.326 13.331 1.00 34.59 98 CYS A C 1
ATOM 737 O O . CYS A 1 98 ? -16.881 2.775 13.053 1.00 34.59 98 CYS A O 1
ATOM 739 N N . ASN A 1 99 ? -14.888 3.531 12.383 1.00 35.81 99 ASN A N 1
ATOM 740 C CA . ASN A 1 99 ? -15.110 3.130 10.985 1.00 35.81 99 ASN A CA 1
ATOM 741 C C . ASN A 1 99 ? -13.829 2.873 10.174 1.00 35.81 99 ASN A C 1
ATOM 743 O O . ASN A 1 99 ? -12.980 3.747 10.035 1.00 35.81 99 ASN A O 1
ATOM 747 N N . GLY A 1 100 ? -13.740 1.710 9.524 1.00 36.03 100 GLY A N 1
ATOM 748 C CA . GLY A 1 100 ? -12.836 1.476 8.393 1.00 36.03 100 GLY A CA 1
ATOM 749 C C . GLY A 1 100 ? -13.658 1.244 7.126 1.00 36.03 100 GLY A C 1
ATOM 750 O O . GLY A 1 100 ? -14.512 0.358 7.113 1.00 36.03 100 GLY A O 1
ATOM 751 N N . ARG A 1 101 ? -13.431 2.024 6.062 1.00 36.03 101 ARG A N 1
ATOM 752 C CA . ARG A 1 101 ? -14.006 1.729 4.738 1.00 36.03 101 ARG A CA 1
ATOM 753 C C . ARG A 1 101 ? -12.934 1.095 3.874 1.00 36.03 101 ARG A C 1
ATOM 755 O O . ARG A 1 101 ? -12.165 1.784 3.218 1.00 36.03 101 ARG A O 1
ATOM 762 N N . LEU A 1 102 ? -12.960 -0.229 3.835 1.00 35.94 102 LEU A N 1
ATOM 763 C CA . LEU A 1 102 ? -12.818 -0.908 2.556 1.00 35.94 102 LEU A CA 1
ATOM 764 C C . LEU A 1 102 ? -14.155 -0.785 1.821 1.00 35.94 102 LEU A C 1
ATOM 766 O O . LEU A 1 102 ? -15.197 -0.573 2.449 1.00 35.94 102 LEU A O 1
ATOM 770 N N . PHE A 1 103 ? -14.136 -0.844 0.492 1.00 31.14 103 PHE A N 1
ATOM 771 C CA . PHE A 1 103 ? -15.362 -0.988 -0.287 1.00 31.14 103 PHE A CA 1
ATOM 772 C C . PHE A 1 103 ? -16.218 -2.083 0.381 1.00 31.14 103 PHE A C 1
ATOM 774 O O . PHE A 1 103 ? -15.721 -3.184 0.592 1.00 31.14 103 PHE A O 1
ATOM 781 N N . LYS A 1 104 ? -17.463 -1.735 0.759 1.00 31.48 104 LYS A N 1
ATOM 782 C CA . LYS A 1 104 ? -18.434 -2.509 1.574 1.00 31.48 104 LYS A CA 1
ATOM 783 C C . LYS A 1 104 ? -18.246 -2.408 3.107 1.00 31.48 104 LYS A C 1
ATOM 785 O O . LYS A 1 104 ? -17.242 -2.793 3.689 1.00 31.48 104 LYS A O 1
ATOM 790 N N . SER A 1 105 ? -19.274 -1.869 3.762 1.00 39.88 105 SER A N 1
ATOM 791 C CA . SER A 1 105 ? -19.402 -1.617 5.206 1.00 39.88 105 SER A CA 1
ATOM 792 C C . SER A 1 105 ? -19.009 -2.811 6.095 1.00 39.88 105 SER A C 1
ATOM 794 O O . SER A 1 105 ? -19.718 -3.813 6.130 1.00 39.88 105 SER A O 1
ATOM 796 N N . ALA A 1 106 ? -17.919 -2.676 6.854 1.00 46.88 106 ALA A N 1
ATOM 797 C CA . ALA A 1 106 ? -17.357 -3.734 7.701 1.00 46.88 106 ALA A CA 1
ATOM 798 C C . ALA A 1 106 ? -17.801 -3.706 9.177 1.00 46.88 106 ALA A C 1
ATOM 800 O O . ALA A 1 106 ? -17.643 -4.698 9.888 1.00 46.88 106 ALA A O 1
ATOM 801 N N . CYS A 1 107 ? -18.322 -2.576 9.665 1.00 45.44 107 CYS A N 1
ATOM 802 C CA . CYS A 1 107 ? -18.551 -2.367 11.100 1.00 45.44 107 CYS A CA 1
ATOM 803 C C . CYS A 1 107 ? -19.934 -2.805 11.601 1.00 45.44 107 CYS A C 1
ATOM 805 O O . CYS A 1 107 ? -20.195 -2.696 12.791 1.00 45.44 107 CYS A O 1
ATOM 807 N N . SER A 1 108 ? -20.816 -3.346 10.756 1.00 49.12 108 SER A N 1
ATOM 808 C CA . SER A 1 108 ? -22.187 -3.718 11.152 1.00 49.12 108 SER A CA 1
ATOM 809 C C . SER A 1 108 ? -22.282 -4.848 12.199 1.00 49.12 108 SER A C 1
ATOM 811 O O . SER A 1 108 ? -23.387 -5.209 12.588 1.00 49.12 108 SER A O 1
ATOM 813 N N . GLY A 1 109 ? -21.153 -5.399 12.666 1.00 50.19 109 GLY A N 1
ATOM 814 C CA . GLY A 1 109 ? -21.073 -6.395 13.745 1.00 50.19 109 GLY A CA 1
ATOM 815 C C . GLY A 1 109 ? -20.172 -6.018 14.929 1.00 50.19 109 GLY A C 1
ATOM 816 O O . GLY A 1 109 ? -20.037 -6.815 15.851 1.00 50.19 109 GLY A O 1
ATOM 817 N N . PHE A 1 110 ? -19.555 -4.835 14.927 1.00 50.53 110 PHE A N 1
ATOM 818 C CA . PHE A 1 110 ? -18.794 -4.320 16.066 1.00 50.53 110 PHE A CA 1
ATOM 819 C C . PHE A 1 110 ? -19.535 -3.091 16.560 1.00 50.53 110 PHE A C 1
ATOM 821 O O . PHE A 1 110 ? -19.714 -2.184 15.762 1.00 50.53 110 PHE A O 1
ATOM 828 N N . ASN A 1 111 ? -19.963 -3.042 17.824 1.00 56.88 111 ASN A N 1
ATOM 829 C CA . ASN A 1 111 ? -20.689 -1.913 18.433 1.00 56.88 111 ASN A CA 1
ATOM 830 C C . ASN A 1 111 ? -19.847 -0.610 18.464 1.00 56.88 111 ASN A C 1
ATOM 832 O O . ASN A 1 111 ? -19.514 -0.099 19.530 1.00 56.88 111 ASN A O 1
ATOM 836 N N . ASN A 1 112 ? -19.456 -0.103 17.295 1.00 58.12 112 ASN A N 1
ATOM 837 C CA . ASN A 1 112 ? -18.543 1.004 17.035 1.00 58.12 112 ASN A CA 1
ATOM 838 C C . ASN A 1 112 ? -17.163 0.876 17.708 1.00 58.12 112 ASN A C 1
ATOM 840 O O . ASN A 1 112 ? -16.565 1.885 18.069 1.00 58.12 112 ASN A O 1
ATOM 844 N N . GLN A 1 113 ? -16.648 -0.347 17.899 1.00 61.09 113 GLN A N 1
ATOM 845 C CA . GLN A 1 113 ? -15.344 -0.564 18.539 1.00 61.09 113 GLN A CA 1
ATOM 846 C C . GLN A 1 113 ? -14.500 -1.625 17.835 1.00 61.09 113 GLN A C 1
ATOM 848 O O . GLN A 1 113 ? -14.855 -2.802 17.784 1.00 61.09 113 GLN A O 1
ATOM 853 N N . ILE A 1 114 ? -13.334 -1.199 17.354 1.00 67.25 114 ILE A N 1
ATOM 854 C CA . ILE A 1 114 ? -12.256 -2.062 16.866 1.00 67.25 114 ILE A CA 1
ATOM 855 C C . ILE A 1 114 ? -11.014 -1.766 17.709 1.00 67.25 114 ILE A C 1
ATOM 857 O O . ILE A 1 114 ? -10.628 -0.606 17.845 1.00 67.25 114 ILE A O 1
ATOM 861 N N . SER A 1 115 ? -10.384 -2.806 18.259 1.00 68.94 115 SER A N 1
ATOM 862 C CA . SER A 1 115 ? -9.234 -2.663 19.171 1.00 68.94 115 SER A CA 1
ATOM 863 C C . SER A 1 115 ? -7.895 -3.054 18.545 1.00 68.94 115 SER A C 1
ATOM 865 O O . SER A 1 115 ? -6.844 -2.674 19.060 1.00 68.94 115 SER A O 1
ATOM 867 N N . SER A 1 116 ? -7.891 -3.838 17.465 1.00 67.50 116 SER A N 1
ATOM 868 C CA . SER A 1 116 ? -6.669 -4.121 16.703 1.00 67.50 116 SER A CA 1
ATOM 869 C C . SER A 1 116 ? -6.966 -4.498 15.254 1.00 67.50 116 SER A C 1
ATOM 871 O O . SER A 1 116 ? -8.072 -4.930 14.912 1.00 67.50 116 SER A O 1
ATOM 873 N N . VAL A 1 117 ? -5.965 -4.302 14.398 1.00 69.62 117 VAL A N 1
ATOM 874 C CA . VAL A 1 117 ? -6.016 -4.588 12.963 1.00 69.62 117 VAL A CA 1
ATOM 875 C C . VAL A 1 117 ? -4.840 -5.478 12.603 1.00 69.62 117 VAL A C 1
ATOM 877 O O . VAL A 1 117 ? -3.712 -5.229 13.018 1.00 69.62 117 VAL A O 1
ATOM 880 N N . ASN A 1 118 ? -5.109 -6.515 11.818 1.00 69.38 118 ASN A N 1
ATOM 881 C CA . ASN A 1 118 ? -4.085 -7.346 11.207 1.00 69.38 118 ASN A CA 1
ATOM 882 C C . ASN A 1 118 ? -4.181 -7.207 9.691 1.00 69.38 118 ASN A C 1
ATOM 884 O O . ASN A 1 118 ? -5.224 -7.511 9.100 1.00 69.38 118 ASN A O 1
ATOM 888 N N . THR A 1 119 ? -3.100 -6.753 9.075 1.00 65.56 119 THR A N 1
ATOM 889 C CA . THR A 1 119 ? -2.931 -6.773 7.626 1.00 65.56 119 THR A CA 1
ATOM 890 C C . THR A 1 119 ? -2.065 -7.976 7.287 1.00 65.56 119 THR A C 1
ATOM 892 O O . THR A 1 119 ? -0.922 -8.051 7.716 1.00 65.56 119 THR A O 1
ATOM 895 N N . HIS A 1 120 ? -2.611 -8.950 6.560 1.00 61.91 120 HIS A N 1
ATOM 896 C CA . HIS A 1 120 ? -1.831 -10.105 6.114 1.00 61.91 120 HIS A CA 1
ATOM 897 C C . HIS A 1 120 ? -2.185 -10.451 4.672 1.00 61.91 120 HIS A C 1
ATOM 899 O O . HIS A 1 120 ? -3.346 -10.733 4.346 1.00 61.91 120 HIS A O 1
ATOM 905 N N . GLY A 1 121 ? -1.175 -10.424 3.801 1.00 62.09 121 GLY A N 1
ATOM 906 C CA . GLY A 1 121 ? -1.331 -10.667 2.367 1.00 62.09 121 GLY A CA 1
ATOM 907 C C . GLY A 1 121 ? -2.389 -9.764 1.719 1.00 62.09 121 GLY A C 1
ATOM 908 O O . GLY A 1 121 ? -2.246 -8.546 1.712 1.00 62.09 121 GLY A O 1
ATOM 909 N N . ASN A 1 122 ? -3.460 -10.371 1.191 1.00 57.44 122 ASN A N 1
ATOM 910 C CA . ASN A 1 122 ? -4.569 -9.688 0.500 1.00 57.44 122 ASN A CA 1
ATOM 911 C C . ASN A 1 122 ? -5.821 -9.490 1.368 1.00 57.44 122 ASN A C 1
ATOM 913 O O . ASN A 1 122 ? -6.932 -9.380 0.847 1.00 57.44 122 ASN A O 1
ATOM 917 N N . CYS A 1 123 ? -5.685 -9.527 2.694 1.00 58.56 123 CYS A N 1
ATOM 918 C CA . CYS A 1 123 ? -6.826 -9.340 3.581 1.00 58.56 123 CYS A CA 1
ATOM 919 C C . CYS A 1 123 ? -6.514 -8.477 4.801 1.00 58.56 123 CYS A C 1
ATOM 921 O O . CYS A 1 123 ? -5.411 -8.512 5.350 1.00 58.56 123 CYS A O 1
ATOM 923 N N . VAL A 1 124 ? -7.543 -7.761 5.256 1.00 71.44 124 VAL A N 1
ATOM 924 C CA . VAL A 1 124 ? -7.581 -7.124 6.575 1.00 71.44 124 VAL A CA 1
ATOM 925 C C . VAL A 1 124 ? -8.426 -7.957 7.507 1.00 71.44 124 VAL A C 1
ATOM 927 O O . VAL A 1 124 ? -9.522 -8.381 7.150 1.00 71.44 124 VAL A O 1
ATOM 930 N N . ARG A 1 125 ? -7.959 -8.148 8.735 1.00 75.50 125 ARG A N 1
ATOM 931 C CA . ARG A 1 125 ? -8.810 -8.592 9.835 1.00 75.50 125 ARG A CA 1
ATOM 932 C C . ARG A 1 125 ? -8.922 -7.504 10.882 1.00 75.50 125 ARG A C 1
ATOM 934 O O . ARG A 1 125 ? -7.918 -6.991 11.370 1.00 75.50 125 ARG A O 1
ATOM 941 N N . LEU A 1 126 ? -10.160 -7.184 11.225 1.00 76.81 126 LEU A N 1
ATOM 942 C CA . LEU A 1 126 ? -10.507 -6.299 12.328 1.00 76.81 126 LEU A CA 1
ATOM 943 C C . LEU A 1 126 ? -10.826 -7.166 13.539 1.00 76.81 126 LEU A C 1
ATOM 945 O O . LEU A 1 126 ? -11.573 -8.134 13.396 1.00 76.81 126 LEU A O 1
ATOM 949 N N . TYR A 1 127 ? -10.280 -6.829 14.702 1.00 73.81 127 TYR A N 1
ATOM 950 C CA . TYR A 1 127 ? -10.484 -7.577 15.939 1.00 73.81 127 TYR A CA 1
ATOM 951 C C . TYR A 1 127 ? -11.141 -6.711 17.008 1.00 73.81 127 TYR A C 1
ATOM 953 O O . TYR A 1 127 ? -10.791 -5.544 17.206 1.00 73.81 127 TYR A O 1
ATOM 961 N N . GLU A 1 128 ? -12.054 -7.329 17.753 1.00 72.88 128 GLU A N 1
ATOM 962 C CA . GLU A 1 128 ? -12.723 -6.700 18.891 1.00 72.88 128 GLU A CA 1
ATOM 963 C C . GLU A 1 128 ? -11.746 -6.414 20.044 1.00 72.88 128 GLU A C 1
ATOM 965 O O . GLU A 1 128 ? -11.877 -5.398 20.723 1.00 72.88 128 GLU A O 1
ATOM 970 N N . LYS A 1 129 ? -10.745 -7.282 20.268 1.00 73.38 129 LYS A N 1
ATOM 971 C CA . LYS A 1 129 ? -9.768 -7.154 21.365 1.00 73.38 129 LYS A CA 1
ATOM 972 C C . LYS A 1 129 ? -8.382 -6.774 20.847 1.00 73.38 129 LYS A C 1
ATOM 974 O O . LYS A 1 129 ? -8.056 -6.973 19.678 1.00 73.38 129 LYS A O 1
ATOM 979 N N . ARG A 1 130 ? -7.548 -6.244 21.745 1.00 69.81 130 ARG A N 1
ATOM 980 C CA . ARG A 1 130 ? -6.121 -5.990 21.487 1.00 69.81 130 ARG A CA 1
ATOM 981 C C . ARG A 1 130 ? -5.347 -7.294 21.265 1.00 69.81 130 ARG A C 1
ATOM 983 O O . ARG A 1 130 ? -5.754 -8.366 21.725 1.00 69.81 130 ARG A O 1
ATOM 990 N N . GLY A 1 131 ? -4.219 -7.184 20.581 1.00 68.69 131 GLY A N 1
ATOM 991 C CA . GLY A 1 131 ? -3.306 -8.262 20.233 1.00 68.69 131 GLY A CA 1
ATOM 992 C C . GLY A 1 131 ? -3.853 -9.207 19.168 1.00 68.69 131 GLY A C 1
ATOM 993 O O . GLY A 1 131 ? -3.499 -10.383 19.191 1.00 68.69 131 GLY A O 1
ATOM 994 N N . CYS A 1 132 ? -4.749 -8.736 18.293 1.00 71.62 132 CYS A N 1
ATOM 995 C CA . CYS A 1 132 ? -5.394 -9.536 17.251 1.00 71.62 132 CYS A CA 1
ATOM 996 C C . CYS A 1 132 ? -6.127 -10.776 17.807 1.00 71.62 132 CYS A C 1
ATOM 998 O O . CYS A 1 132 ? -5.954 -11.899 17.327 1.00 71.62 132 CYS A O 1
ATOM 1000 N N . LYS A 1 133 ? -6.939 -10.581 18.860 1.00 76.19 133 LYS A N 1
ATOM 1001 C CA . LYS A 1 133 ? -7.684 -11.641 19.570 1.00 76.19 133 LYS A CA 1
ATOM 1002 C C . LYS A 1 133 ? -9.196 -11.399 19.558 1.00 76.19 133 LYS A C 1
ATOM 1004 O O . LYS A 1 133 ? -9.662 -10.275 19.399 1.00 76.19 133 LYS A O 1
ATOM 1009 N N . GLY A 1 134 ? -9.962 -12.453 19.840 1.00 78.81 134 GLY A N 1
ATOM 1010 C CA . GLY A 1 134 ? -11.420 -12.381 19.989 1.00 78.81 134 GLY A CA 1
ATOM 1011 C C . GLY A 1 134 ? -12.173 -12.471 18.663 1.00 78.81 134 GLY A C 1
ATOM 1012 O O . GLY A 1 134 ? -11.652 -13.024 17.693 1.00 78.81 134 GLY A O 1
ATOM 1013 N N . TYR A 1 135 ? -13.410 -11.964 18.646 1.00 80.38 135 TYR A N 1
ATOM 1014 C CA . TYR A 1 135 ? -14.214 -11.918 17.428 1.00 80.38 135 TYR A CA 1
ATOM 1015 C C . TYR A 1 135 ? -13.506 -11.066 16.375 1.00 80.38 135 TYR A C 1
ATOM 1017 O O . TYR A 1 135 ? -12.933 -10.017 16.688 1.00 80.38 135 TYR A O 1
ATOM 1025 N N . SER A 1 136 ? -13.524 -11.542 15.131 1.00 75.00 136 SER A N 1
ATOM 1026 C CA . SER A 1 136 ? -12.886 -10.843 14.027 1.00 75.00 136 SER A CA 1
ATOM 1027 C C . SER A 1 136 ? -13.725 -10.897 12.766 1.00 75.00 136 SER A C 1
ATOM 1029 O O . SER A 1 136 ? -14.388 -11.895 12.486 1.00 75.00 136 SER A O 1
ATOM 1031 N N . VAL A 1 137 ? -13.659 -9.818 11.992 1.00 75.25 137 VAL A N 1
ATOM 1032 C CA . VAL A 1 137 ? -14.234 -9.747 10.651 1.00 75.25 137 VAL A CA 1
ATOM 1033 C C . VAL A 1 137 ? -13.086 -9.646 9.675 1.00 75.25 137 VAL A C 1
ATOM 1035 O O . VAL A 1 137 ? -12.190 -8.812 9.820 1.00 75.25 137 VAL A O 1
ATOM 1038 N N . ARG A 1 138 ? -13.117 -10.526 8.679 1.00 74.12 138 ARG A N 1
ATOM 1039 C CA . ARG A 1 138 ? -12.181 -10.504 7.567 1.00 74.12 138 ARG A CA 1
ATOM 1040 C C . ARG A 1 138 ? -12.772 -9.667 6.446 1.00 74.12 138 ARG A C 1
ATOM 1042 O O . ARG A 1 138 ? -13.875 -9.939 5.988 1.00 74.12 138 ARG A O 1
ATOM 1049 N N . LEU A 1 139 ? -11.994 -8.703 5.989 1.00 68.94 139 LEU A N 1
ATOM 1050 C CA . LEU A 1 139 ? -12.255 -7.920 4.803 1.00 68.94 139 LEU A CA 1
ATOM 1051 C C . LEU A 1 139 ? -11.298 -8.390 3.720 1.00 68.94 139 LEU A C 1
ATOM 1053 O O . LEU A 1 139 ? -10.074 -8.379 3.885 1.00 68.94 139 LEU A O 1
ATOM 1057 N N . THR A 1 140 ? -11.878 -8.867 2.635 1.00 61.66 140 THR A N 1
ATOM 1058 C CA . THR A 1 140 ? -11.175 -9.210 1.407 1.00 61.66 140 THR A CA 1
ATOM 1059 C C . THR A 1 140 ? -11.535 -8.175 0.358 1.00 61.66 140 THR A C 1
ATOM 1061 O O . THR A 1 140 ? -12.632 -7.621 0.387 1.00 61.66 140 THR A O 1
ATOM 1064 N N . HIS A 1 141 ? -10.611 -7.902 -0.555 1.00 51.53 141 HIS A N 1
ATOM 1065 C CA . HIS A 1 141 ? -10.965 -7.186 -1.770 1.00 51.53 141 HIS A CA 1
ATOM 1066 C C . HIS A 1 141 ? -11.939 -8.074 -2.562 1.00 51.53 141 HIS A C 1
ATOM 1068 O O . HIS A 1 141 ? -11.581 -9.202 -2.899 1.00 51.53 141 HIS A O 1
ATOM 1074 N N . ASP A 1 142 ? -13.169 -7.605 -2.786 1.00 51.03 142 ASP A N 1
ATOM 1075 C CA . ASP A 1 142 ? -14.019 -8.150 -3.850 1.00 51.03 142 ASP A CA 1
ATOM 1076 C C . ASP A 1 142 ? -13.354 -7.719 -5.174 1.00 51.03 142 ASP A C 1
ATOM 1078 O O . ASP A 1 142 ? -13.123 -6.518 -5.346 1.00 51.03 142 ASP A O 1
ATOM 1082 N N . GLU A 1 143 ? -12.953 -8.679 -6.019 1.00 42.38 143 GLU A N 1
ATOM 1083 C CA . GLU A 1 143 ? -12.405 -8.431 -7.370 1.00 42.38 143 GLU A CA 1
ATOM 1084 C C . GLU A 1 143 ? -13.414 -7.713 -8.279 1.00 42.38 143 GLU A C 1
ATOM 1086 O O . GLU A 1 143 ? -14.628 -8.023 -8.190 1.00 42.38 143 GLU A O 1
#

Mean predicted aligned error: 13.65 Å

Organism: NCBI:txid1965070

Secondary structure (DSSP, 8-state):
--HHHHHHHHHHHHHHHHHHGGG-PPPB---BTTB-TTSSBPBSB-BSS---TTSBS-TT-B-PPPEEEEESSGGG-S-EEEEETT---EEEEEEEE-EE-SSS---TTSSS-EEEEEEETTEEEEEEETTTEEEEEEEE---

pLDDT: mean 70.73, std 16.37, range [31.14, 94.44]

Nearest PDB structures (foldseek):
  1ytq-assembly1_A  TM=5.462E-01  e=1.733E-01  Homo sapiens
  4w9a-assembly1_A  TM=4.860E-01  e=7.716E-01  Bos taurus
  5jte-assembly1_BP  TM=3.263E-01  e=6.670E+00  Escherichia coli

Radius of gyration: 23.18 Å; Cα contacts (8 Å, |Δi|>4): 289; chains: 1; bounding box: 39×56×58 Å